Protein AF-A0A6I1QXI4-F1 (afdb_monomer_lite)

Structure (mmCIF, N/CA/C/O backbone):
data_AF-A0A6I1QXI4-F1
#
_entry.id   AF-A0A6I1QXI4-F1
#
loop_
_atom_site.group_PDB
_atom_site.id
_atom_site.type_symbol
_atom_site.label_atom_id
_atom_site.label_alt_id
_atom_site.label_comp_id
_atom_site.label_asym_id
_atom_site.label_entity_id
_atom_site.label_seq_id
_atom_site.pdbx_PDB_ins_code
_atom_site.Cartn_x
_atom_site.Cartn_y
_atom_site.Cartn_z
_atom_site.occupancy
_atom_site.B_iso_or_equiv
_atom_site.auth_seq_id
_atom_site.auth_comp_id
_atom_site.auth_asym_id
_atom_site.auth_atom_id
_atom_site.pdbx_PDB_model_num
ATOM 1 N N . MET A 1 1 ? 29.792 6.469 -10.574 1.00 31.14 1 MET A N 1
ATOM 2 C CA . MET A 1 1 ? 28.973 6.571 -9.347 1.00 31.14 1 MET A CA 1
ATOM 3 C C . MET A 1 1 ? 27.672 7.273 -9.718 1.00 31.14 1 MET A C 1
ATOM 5 O O . MET A 1 1 ? 27.711 8.469 -9.965 1.00 31.14 1 MET A O 1
ATOM 9 N N . ARG A 1 2 ? 26.558 6.549 -9.907 1.00 32.56 2 ARG A N 1
ATOM 10 C CA . ARG A 1 2 ? 25.252 7.174 -10.193 1.00 32.56 2 ARG A CA 1
ATOM 11 C C . ARG A 1 2 ? 24.512 7.331 -8.868 1.00 32.56 2 ARG A C 1
ATOM 13 O O . ARG A 1 2 ? 24.241 6.336 -8.206 1.00 32.56 2 ARG A O 1
ATOM 20 N N . GLY A 1 3 ? 24.296 8.581 -8.468 1.00 28.88 3 GLY A N 1
ATOM 21 C CA . GLY A 1 3 ? 23.538 8.938 -7.275 1.00 28.88 3 GLY A CA 1
ATOM 22 C C . GLY A 1 3 ? 22.079 8.518 -7.417 1.00 28.88 3 GLY A C 1
ATOM 23 O O . GLY A 1 3 ? 21.468 8.755 -8.459 1.00 28.88 3 GLY A O 1
ATOM 24 N N . GLY A 1 4 ? 21.551 7.874 -6.376 1.00 30.16 4 GLY A N 1
ATOM 25 C CA . GLY A 1 4 ? 20.127 7.5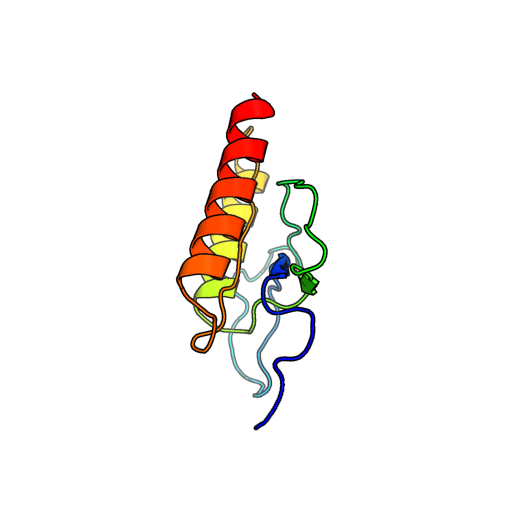81 -6.247 1.00 30.16 4 GLY A CA 1
ATOM 26 C C . GLY A 1 4 ? 19.325 8.880 -6.235 1.00 30.16 4 GLY A C 1
ATOM 27 O O . GLY A 1 4 ? 19.668 9.825 -5.522 1.00 30.16 4 GLY A O 1
ATOM 28 N N . SER A 1 5 ? 18.299 8.931 -7.080 1.00 37.16 5 SER A N 1
ATOM 29 C CA . SER A 1 5 ? 17.347 10.036 -7.166 1.00 37.16 5 SER A CA 1
ATOM 30 C C . SER A 1 5 ? 16.541 10.135 -5.863 1.00 37.16 5 SER A C 1
ATOM 32 O O . SER A 1 5 ? 16.214 9.108 -5.275 1.00 37.16 5 SER A O 1
ATOM 34 N N . PRO A 1 6 ? 16.181 11.337 -5.386 1.00 40.16 6 PRO A N 1
ATOM 35 C CA . PRO A 1 6 ? 15.350 11.479 -4.197 1.00 40.16 6 PRO A CA 1
ATOM 36 C C . PRO A 1 6 ? 13.931 10.972 -4.497 1.00 40.16 6 PRO A C 1
ATOM 38 O O . PRO A 1 6 ? 13.211 11.586 -5.281 1.00 40.16 6 PRO A O 1
ATOM 41 N N . GLY A 1 7 ? 13.526 9.850 -3.893 1.00 46.09 7 GLY A N 1
ATOM 42 C CA . GLY A 1 7 ? 12.135 9.387 -3.957 1.00 46.09 7 GLY A CA 1
ATOM 43 C C . GLY A 1 7 ? 11.900 7.881 -3.892 1.00 46.09 7 GLY A C 1
ATOM 44 O O . GLY A 1 7 ? 10.892 7.438 -4.413 1.00 46.09 7 GLY A O 1
ATOM 45 N N . ASP A 1 8 ? 12.772 7.082 -3.282 1.00 47.38 8 ASP A N 1
ATOM 46 C CA . ASP A 1 8 ? 12.730 5.621 -3.458 1.00 47.38 8 ASP A CA 1
ATOM 47 C C . ASP A 1 8 ? 11.492 4.929 -2.857 1.00 47.38 8 ASP A C 1
ATOM 49 O O . ASP A 1 8 ? 11.153 3.826 -3.259 1.00 47.38 8 ASP A O 1
ATOM 53 N N . PHE A 1 9 ? 10.762 5.549 -1.931 1.00 50.00 9 PHE A N 1
ATOM 54 C CA . PHE A 1 9 ? 9.641 4.896 -1.246 1.00 50.00 9 PHE A CA 1
ATOM 55 C C . PHE A 1 9 ? 8.340 5.583 -1.589 1.00 50.00 9 PHE A C 1
ATOM 57 O O . PHE A 1 9 ? 8.251 6.795 -1.440 1.00 50.00 9 PHE A O 1
ATOM 64 N N . PHE A 1 10 ? 7.320 4.829 -1.991 1.00 53.84 10 PHE A N 1
ATOM 65 C CA . PHE A 1 10 ? 6.066 5.427 -2.426 1.00 53.84 10 PHE A CA 1
ATOM 66 C C . PHE A 1 10 ? 4.844 4.882 -1.703 1.00 53.84 10 PHE A C 1
ATOM 68 O O . PHE A 1 10 ? 4.649 3.669 -1.630 1.00 53.84 10 PHE A O 1
ATOM 75 N N . LEU A 1 11 ? 3.984 5.800 -1.254 1.00 56.25 11 LEU A N 1
ATOM 76 C CA . LEU A 1 11 ? 2.596 5.483 -0.931 1.00 56.25 11 LEU A CA 1
ATOM 77 C C . LEU A 1 11 ? 1.786 5.408 -2.213 1.00 56.25 11 LEU A C 1
ATOM 79 O O . LEU A 1 11 ? 1.759 6.393 -2.951 1.00 56.25 11 LEU A O 1
ATOM 83 N N . LEU A 1 12 ? 1.163 4.257 -2.452 1.00 55.75 12 LEU A N 1
ATOM 84 C CA . LEU A 1 12 ? 0.573 3.907 -3.739 1.00 55.75 12 LEU A CA 1
ATOM 85 C C . LEU A 1 12 ? -0.952 4.026 -3.774 1.00 55.75 12 LEU A C 1
ATOM 87 O O . LEU A 1 12 ? -1.621 3.785 -2.778 1.00 55.75 12 LEU A O 1
ATOM 91 N N . ARG A 1 13 ? -1.512 4.342 -4.945 1.00 56.50 13 ARG A N 1
ATOM 92 C CA . ARG A 1 13 ? -2.940 4.155 -5.263 1.00 56.50 13 ARG A CA 1
ATOM 93 C C . ARG A 1 13 ? -3.130 2.899 -6.113 1.00 56.50 13 ARG A C 1
ATOM 95 O O . ARG A 1 13 ? -2.232 2.553 -6.875 1.00 56.50 13 ARG A O 1
ATOM 102 N N . ALA A 1 14 ? -4.285 2.244 -5.976 1.00 61.62 14 ALA A N 1
ATOM 103 C CA . ALA A 1 14 ? -4.651 1.106 -6.815 1.00 61.62 14 ALA A CA 1
ATOM 104 C C . ALA A 1 14 ? -5.426 1.577 -8.054 1.00 61.62 14 ALA A C 1
ATOM 106 O O . ALA A 1 14 ? -6.390 2.343 -7.927 1.00 61.62 14 ALA A O 1
ATOM 107 N N . ASP A 1 15 ? -5.028 1.090 -9.227 1.00 61.81 15 ASP A N 1
ATOM 108 C CA . ASP A 1 15 ? -5.708 1.300 -10.508 1.00 61.81 15 ASP A CA 1
ATOM 109 C C . ASP A 1 15 ? -6.333 -0.020 -10.988 1.00 61.81 15 ASP A C 1
ATOM 111 O O . ASP A 1 15 ? -5.737 -1.089 -10.914 1.00 61.81 15 ASP A O 1
ATOM 115 N N . SER A 1 16 ? -7.568 0.038 -11.464 1.00 53.66 16 SER A N 1
ATOM 116 C CA . SER A 1 16 ? -8.278 -1.075 -12.096 1.00 53.66 16 SER A CA 1
ATOM 117 C C . SER A 1 16 ? -7.894 -1.241 -13.574 1.00 53.66 16 SER A C 1
ATOM 119 O O . SER A 1 16 ? -8.288 -2.231 -14.195 1.00 53.66 16 SER A O 1
ATOM 121 N N . LEU A 1 17 ? -7.191 -0.263 -14.165 1.00 55.22 17 LEU A N 1
ATOM 122 C CA . LEU A 1 17 ? -6.798 -0.233 -15.573 1.00 55.22 17 LEU A CA 1
ATOM 123 C C . LEU A 1 17 ? -5.449 -0.893 -15.883 1.00 55.22 17 LEU A C 1
ATOM 125 O O . LEU A 1 17 ? -4.607 -1.132 -15.031 1.00 55.22 17 LEU A O 1
ATOM 129 N N . ARG A 1 18 ? -5.349 -1.212 -17.179 1.00 52.31 18 ARG A N 1
ATOM 130 C CA . ARG A 1 18 ? -4.388 -2.043 -17.909 1.00 52.31 18 ARG A CA 1
ATOM 131 C C . ARG A 1 18 ? -2.971 -1.478 -17.939 1.00 52.31 18 ARG A C 1
ATOM 133 O O . ARG A 1 18 ? -2.782 -0.321 -18.303 1.00 52.31 18 ARG A O 1
ATOM 140 N N . GLY A 1 19 ? -2.004 -2.382 -17.811 1.00 42.50 19 GLY A N 1
ATOM 141 C CA . GLY A 1 19 ? -0.642 -2.108 -18.240 1.00 42.50 19 GLY A CA 1
ATOM 142 C C . GLY A 1 19 ? -0.489 -1.863 -19.727 1.00 42.50 19 GLY A C 1
ATOM 143 O O . GLY A 1 19 ? -1.403 -2.097 -20.521 1.00 42.50 19 GLY A O 1
ATOM 144 N N . CYS A 1 20 ? 0.707 -1.390 -20.074 1.00 44.19 20 CYS A N 1
ATOM 145 C CA . CYS A 1 20 ? 1.137 -0.843 -21.366 1.00 44.19 20 CYS A CA 1
ATOM 146 C C . CYS A 1 20 ? 0.931 -1.737 -22.616 1.00 44.19 20 CYS A C 1
ATOM 148 O O . CYS A 1 20 ? 1.413 -1.390 -23.688 1.00 44.19 20 CYS A O 1
ATOM 150 N N . ALA A 1 21 ? 0.215 -2.861 -22.527 1.00 46.16 21 ALA A N 1
ATOM 151 C CA . ALA A 1 21 ? -0.019 -3.812 -23.612 1.00 46.16 21 ALA A CA 1
ATOM 152 C C . ALA A 1 21 ? -1.482 -4.311 -23.678 1.00 46.16 21 ALA A C 1
ATOM 154 O O . ALA A 1 21 ? -1.752 -5.506 -23.661 1.00 46.16 21 ALA A O 1
ATOM 155 N N . GLY A 1 22 ? -2.457 -3.401 -23.748 1.00 44.75 22 GLY A N 1
ATOM 156 C CA . GLY A 1 22 ? -3.719 -3.585 -24.491 1.00 44.75 22 GLY A CA 1
ATOM 157 C C . GLY A 1 22 ? -4.734 -4.693 -24.130 1.00 44.75 22 GLY A C 1
ATOM 158 O O . GLY A 1 22 ? -5.867 -4.583 -24.591 1.00 44.75 22 GLY A O 1
ATOM 159 N N . THR A 1 23 ? -4.445 -5.724 -23.327 1.00 51.97 23 THR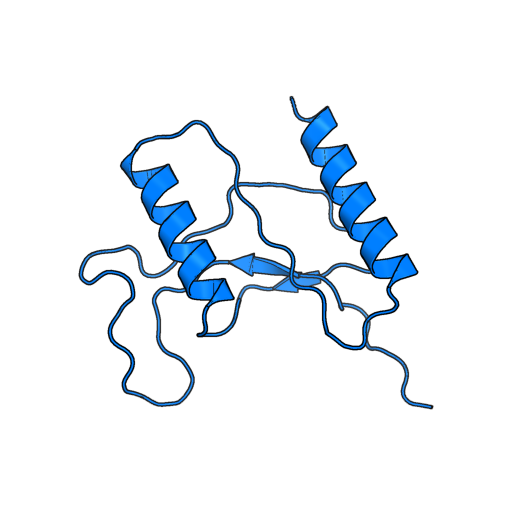 A N 1
ATOM 160 C CA . THR A 1 23 ? -5.304 -6.938 -23.278 1.00 51.97 23 THR A CA 1
ATOM 161 C C . THR A 1 23 ? -5.460 -7.621 -21.911 1.00 51.97 23 THR A C 1
ATOM 163 O O . THR A 1 23 ? -5.827 -8.790 -21.860 1.00 51.97 23 THR A O 1
ATOM 166 N N . SER A 1 24 ? -5.285 -6.926 -20.784 1.00 58.41 24 SER A N 1
ATOM 167 C CA . SER A 1 24 ? -5.652 -7.515 -19.481 1.00 58.41 24 SER A CA 1
ATOM 168 C C . SER A 1 24 ? -7.123 -7.237 -19.131 1.00 58.41 24 SER A C 1
ATOM 170 O O . SER A 1 24 ? -7.548 -6.077 -19.219 1.00 58.41 24 SER A O 1
ATOM 172 N N . PRO A 1 25 ? -7.915 -8.259 -18.745 1.00 68.50 25 PRO A N 1
ATOM 173 C CA . PRO A 1 25 ? -9.274 -8.053 -18.255 1.00 68.50 25 PRO A CA 1
ATOM 174 C C . PRO A 1 25 ? -9.263 -7.186 -16.983 1.00 68.50 25 PRO A C 1
ATOM 176 O O . PRO A 1 25 ? -8.288 -7.221 -16.228 1.00 68.50 25 PRO A O 1
ATOM 179 N N . PRO A 1 26 ? -10.321 -6.390 -16.737 1.00 76.44 26 PRO A N 1
ATOM 180 C CA . PRO A 1 26 ? -10.411 -5.578 -15.528 1.00 76.44 26 PRO A CA 1
ATOM 181 C C . PRO A 1 26 ? -10.384 -6.475 -14.288 1.00 76.44 26 PRO A C 1
ATOM 183 O O . PRO A 1 26 ? -10.998 -7.542 -14.286 1.00 76.44 26 PRO A O 1
ATOM 186 N N . ILE A 1 27 ? -9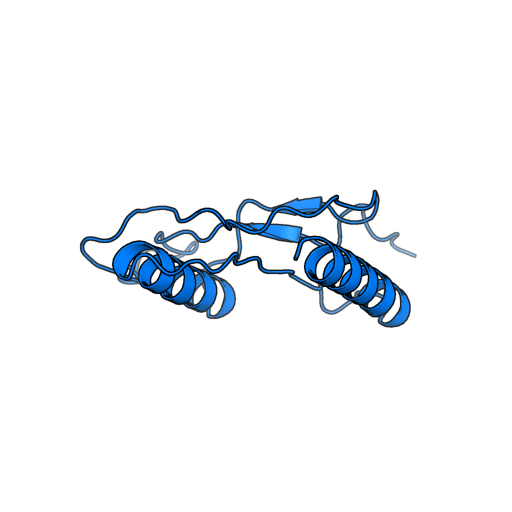.746 -6.006 -13.209 1.00 81.62 27 ILE A N 1
ATOM 187 C CA . ILE A 1 27 ? -9.711 -6.737 -11.927 1.00 81.62 27 ILE A CA 1
ATOM 188 C C . ILE A 1 27 ? -11.139 -7.020 -11.439 1.00 81.62 27 ILE A C 1
ATOM 190 O O . ILE A 1 27 ? -11.431 -8.092 -10.912 1.00 81.62 27 ILE A O 1
ATOM 194 N N . ARG A 1 28 ? -12.057 -6.070 -11.663 1.00 83.31 28 ARG A N 1
ATOM 195 C CA . ARG A 1 28 ? -13.483 -6.230 -11.389 1.00 83.31 28 ARG A CA 1
ATOM 196 C C . ARG A 1 28 ? -14.314 -5.557 -12.478 1.00 83.31 28 ARG A C 1
ATOM 198 O O . ARG A 1 28 ? -14.228 -4.350 -12.669 1.00 83.31 28 ARG A O 1
ATOM 205 N N . HIS A 1 29 ? -15.175 -6.330 -13.142 1.00 78.62 29 HIS A N 1
ATOM 206 C CA . HIS A 1 29 ? -15.937 -5.877 -14.314 1.00 78.62 29 HIS A CA 1
ATOM 207 C C . HIS A 1 29 ? -16.832 -4.645 -14.048 1.00 78.62 29 HIS A C 1
ATOM 209 O O . HIS A 1 29 ? -16.956 -3.792 -14.922 1.00 78.62 29 HIS A O 1
ATOM 215 N N . ASN A 1 30 ? -17.390 -4.521 -12.837 1.00 84.19 30 ASN A N 1
ATOM 216 C CA . ASN A 1 30 ? -18.248 -3.403 -12.405 1.00 84.19 30 ASN A CA 1
ATOM 217 C C . ASN A 1 30 ? -17.694 -2.703 -11.148 1.00 84.19 30 ASN A C 1
ATOM 219 O O . ASN A 1 30 ? -18.450 -2.242 -10.293 1.00 84.19 30 ASN A O 1
ATOM 223 N N . GLY A 1 31 ? -16.373 -2.733 -10.967 1.00 81.38 31 GLY A N 1
ATOM 224 C CA . GLY A 1 31 ? -15.702 -2.062 -9.858 1.00 81.38 31 GLY A CA 1
ATOM 225 C C . GLY A 1 31 ? -15.306 -0.624 -10.203 1.00 81.38 31 GLY A C 1
ATOM 226 O O . GLY A 1 31 ? -15.255 -0.259 -11.380 1.00 81.38 31 GLY A O 1
ATOM 227 N N . PRO A 1 32 ? -15.009 0.213 -9.194 1.00 84.75 32 PRO A N 1
ATOM 228 C CA . PRO A 1 32 ? -14.446 1.535 -9.434 1.00 84.75 32 PRO A CA 1
ATOM 229 C C . PRO A 1 32 ? -13.110 1.422 -10.169 1.00 84.75 32 PRO A C 1
ATOM 231 O O . PRO A 1 32 ? -12.334 0.496 -9.939 1.00 84.75 32 PRO A O 1
ATOM 234 N N . ARG A 1 33 ? -12.821 2.397 -11.034 1.00 82.56 33 ARG A N 1
ATOM 235 C CA . ARG A 1 33 ? -11.562 2.435 -11.785 1.00 82.56 33 ARG A CA 1
ATOM 236 C C . ARG A 1 33 ? -10.350 2.639 -10.880 1.00 82.56 33 ARG A C 1
ATOM 238 O O . ARG A 1 33 ? -9.305 2.082 -11.149 1.00 82.56 33 ARG A O 1
ATOM 245 N N . PHE A 1 34 ? -10.486 3.418 -9.818 1.00 81.44 34 PHE A N 1
ATOM 246 C CA . PHE A 1 34 ? -9.395 3.710 -8.897 1.00 81.44 34 PHE A CA 1
ATOM 247 C C . PHE A 1 34 ? -9.877 3.541 -7.469 1.00 81.44 34 PHE A C 1
ATOM 249 O O . PHE A 1 34 ? -10.999 3.936 -7.143 1.00 81.44 34 PHE A O 1
ATOM 256 N N . LEU A 1 35 ? -9.009 3.002 -6.620 1.00 85.31 35 LEU A N 1
ATOM 257 C CA . LEU A 1 35 ? -9.247 2.898 -5.188 1.00 85.31 35 LEU A CA 1
ATOM 258 C C . LEU A 1 35 ? -8.096 3.589 -4.442 1.00 85.31 35 LEU A C 1
ATOM 260 O O . LEU A 1 35 ? -6.940 3.165 -4.559 1.00 85.31 35 LEU A O 1
ATOM 264 N N . PRO A 1 36 ? -8.365 4.686 -3.706 1.00 84.12 36 PRO A N 1
ATOM 265 C CA . PRO A 1 36 ? -7.342 5.337 -2.908 1.00 84.12 36 PRO A CA 1
ATOM 266 C C . PRO A 1 36 ? -7.038 4.510 -1.656 1.00 84.12 36 PRO A C 1
ATOM 268 O O . PRO A 1 36 ? -7.936 3.947 -1.034 1.00 84.12 36 PRO A O 1
ATOM 271 N N . THR A 1 37 ? -5.774 4.489 -1.242 1.00 86.06 37 THR A N 1
ATOM 272 C CA . THR A 1 37 ? -5.414 4.040 0.105 1.00 86.06 37 THR A CA 1
ATOM 273 C C . THR A 1 37 ? -6.029 4.964 1.147 1.00 86.06 37 THR A C 1
ATOM 275 O O . THR A 1 37 ? -6.019 6.185 0.976 1.00 86.06 37 THR A O 1
ATOM 278 N N . THR A 1 38 ? -6.527 4.379 2.230 1.00 86.06 38 THR A N 1
ATOM 279 C CA . THR A 1 38 ? -7.186 5.084 3.338 1.00 86.06 38 THR A CA 1
ATOM 280 C C . THR A 1 38 ? -6.249 5.348 4.515 1.00 86.06 38 THR A C 1
ATOM 282 O O . THR A 1 38 ? -6.598 6.093 5.425 1.00 86.06 38 THR A O 1
ATOM 285 N N . LEU A 1 39 ? -5.058 4.741 4.518 1.00 87.12 39 LEU A N 1
ATOM 286 C CA . LEU A 1 39 ? -4.039 5.003 5.522 1.00 87.12 39 LEU A CA 1
ATOM 287 C C . LEU A 1 39 ? -3.297 6.304 5.209 1.00 87.12 39 LEU A C 1
ATOM 289 O O . LEU A 1 39 ? -2.626 6.422 4.181 1.00 87.12 39 LEU A O 1
ATOM 293 N N . GLU A 1 40 ? -3.378 7.250 6.137 1.00 83.62 40 GLU A N 1
ATOM 294 C CA . GLU A 1 40 ? -2.612 8.489 6.107 1.00 83.62 40 GLU A CA 1
ATOM 295 C C . GLU A 1 40 ? -1.392 8.358 7.020 1.00 83.62 40 GLU A C 1
ATOM 297 O O . GLU A 1 40 ? -1.519 8.046 8.200 1.00 83.62 40 GLU A O 1
ATOM 302 N N . ILE A 1 41 ? -0.197 8.583 6.473 1.00 82.56 41 ILE A N 1
ATOM 303 C CA . ILE A 1 41 ? 1.043 8.687 7.249 1.00 82.56 41 ILE A CA 1
ATOM 304 C C . ILE A 1 41 ? 1.806 9.931 6.812 1.00 82.56 41 ILE A C 1
ATOM 306 O O . ILE A 1 41 ? 1.741 10.351 5.652 1.00 82.56 41 ILE A O 1
ATOM 310 N N . LYS A 1 42 ? 2.580 10.504 7.731 1.00 83.19 42 LYS A N 1
ATOM 311 C CA . LYS A 1 42 ? 3.490 11.603 7.416 1.00 83.19 42 LYS A CA 1
ATOM 312 C C . LYS A 1 42 ? 4.688 11.038 6.661 1.00 83.19 42 LYS A C 1
ATOM 314 O O . LYS A 1 42 ? 5.453 10.227 7.194 1.00 83.19 42 LYS A O 1
ATOM 319 N N . LEU A 1 43 ? 4.837 11.472 5.412 1.00 76.88 43 LEU A N 1
ATOM 320 C CA . LEU A 1 43 ? 5.956 11.087 4.561 1.00 76.88 43 LEU A CA 1
ATOM 321 C C . LEU A 1 43 ? 7.239 11.755 5.060 1.00 76.88 43 LEU A C 1
ATOM 323 O O . LEU A 1 43 ? 7.259 12.948 5.366 1.00 76.88 43 LEU A O 1
ATOM 327 N N . ARG A 1 44 ? 8.323 10.982 5.140 1.00 75.88 44 ARG A N 1
ATOM 328 C CA . ARG A 1 44 ? 9.663 11.537 5.370 1.00 75.88 44 ARG A CA 1
ATOM 329 C C . ARG A 1 44 ? 10.194 12.118 4.052 1.00 75.88 44 ARG A C 1
ATOM 331 O O . ARG A 1 44 ? 9.796 11.630 3.003 1.00 75.88 44 ARG A O 1
ATOM 338 N N . PRO A 1 45 ? 11.158 13.059 4.063 1.00 74.50 45 PRO A N 1
ATOM 339 C CA . PRO A 1 45 ? 11.707 13.649 2.832 1.00 74.50 45 PRO A CA 1
ATOM 340 C C . PRO A 1 45 ? 12.273 12.641 1.816 1.00 74.50 45 PRO A C 1
ATOM 342 O O . PRO A 1 45 ? 12.380 12.939 0.635 1.00 74.50 45 PRO A O 1
ATOM 345 N N . GLN A 1 46 ? 12.643 11.445 2.282 1.00 71.25 46 GLN A N 1
ATOM 346 C CA . GLN A 1 46 ? 13.186 10.350 1.468 1.00 71.25 46 GLN A CA 1
ATOM 347 C C . GLN A 1 46 ? 12.090 9.449 0.859 1.00 71.25 46 GLN A C 1
ATOM 349 O O . GLN A 1 46 ? 12.396 8.459 0.201 1.00 71.25 46 GLN A O 1
ATOM 354 N N . VAL A 1 47 ? 10.818 9.766 1.116 1.00 75.75 47 VAL A N 1
ATOM 355 C CA . VAL A 1 47 ? 9.632 9.001 0.724 1.00 75.75 47 VAL A CA 1
ATOM 356 C C . VAL A 1 47 ? 8.767 9.892 -0.167 1.00 75.75 47 VAL A C 1
ATOM 358 O O . VAL A 1 47 ? 8.303 10.950 0.255 1.00 75.75 47 VAL A O 1
ATOM 361 N N . GLY A 1 48 ? 8.548 9.466 -1.404 1.00 75.56 48 GLY A N 1
ATOM 362 C CA . GLY A 1 48 ? 7.588 10.062 -2.319 1.00 75.56 48 GLY A CA 1
ATOM 363 C C . GLY A 1 48 ? 6.166 9.521 -2.133 1.00 75.56 48 GLY A C 1
ATOM 364 O O . GLY A 1 48 ? 5.890 8.581 -1.390 1.00 75.56 48 GLY A O 1
ATOM 365 N N . ARG A 1 49 ? 5.218 10.107 -2.862 1.00 74.44 49 ARG A N 1
ATOM 366 C CA . ARG A 1 49 ? 3.885 9.528 -3.079 1.00 74.44 49 ARG A CA 1
ATOM 367 C C . ARG A 1 49 ? 3.802 9.118 -4.541 1.00 74.44 49 ARG A C 1
ATOM 369 O O . ARG A 1 49 ? 4.105 9.941 -5.399 1.00 74.44 49 ARG A O 1
ATOM 376 N N . SER A 1 50 ? 3.430 7.873 -4.832 1.00 73.75 50 SER A N 1
ATOM 377 C CA . SER A 1 50 ? 3.207 7.437 -6.213 1.00 73.75 50 SER A CA 1
ATOM 378 C C . SER A 1 50 ? 1.726 7.176 -6.424 1.00 73.75 50 SER A C 1
ATOM 380 O O . SER A 1 50 ? 1.021 6.627 -5.586 1.00 73.75 50 SER A O 1
ATOM 382 N N . ASN A 1 51 ? 1.231 7.597 -7.576 1.00 68.00 51 ASN A N 1
ATOM 383 C CA . ASN A 1 51 ? -0.149 7.350 -7.963 1.00 68.00 51 ASN A CA 1
ATOM 384 C C . ASN A 1 51 ? -0.292 6.082 -8.816 1.00 68.00 51 ASN A C 1
ATOM 386 O O . ASN A 1 51 ? -1.391 5.818 -9.288 1.00 68.00 51 ASN A O 1
ATOM 390 N N . ASN A 1 52 ? 0.789 5.317 -9.012 1.00 67.50 52 ASN A N 1
ATOM 391 C CA . ASN A 1 52 ? 0.811 4.136 -9.868 1.00 67.50 52 ASN A CA 1
ATOM 392 C C . ASN A 1 52 ? 1.590 2.985 -9.205 1.00 67.50 52 ASN A C 1
ATOM 394 O O . ASN A 1 52 ? 2.798 3.095 -8.981 1.00 67.50 52 ASN A O 1
ATOM 398 N N . ALA A 1 53 ? 0.885 1.893 -8.893 1.00 66.75 53 ALA A N 1
ATOM 399 C CA . ALA A 1 53 ? 1.421 0.668 -8.292 1.00 66.75 53 ALA A CA 1
ATOM 400 C C . ALA A 1 53 ? 1.936 -0.365 -9.319 1.00 66.75 53 ALA A C 1
ATOM 402 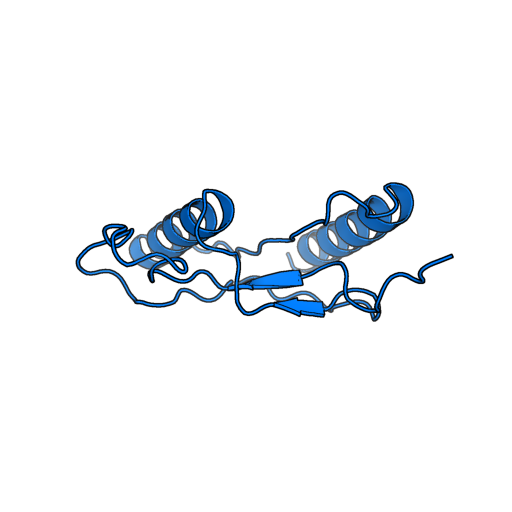O O . ALA A 1 53 ? 2.290 -1.487 -8.9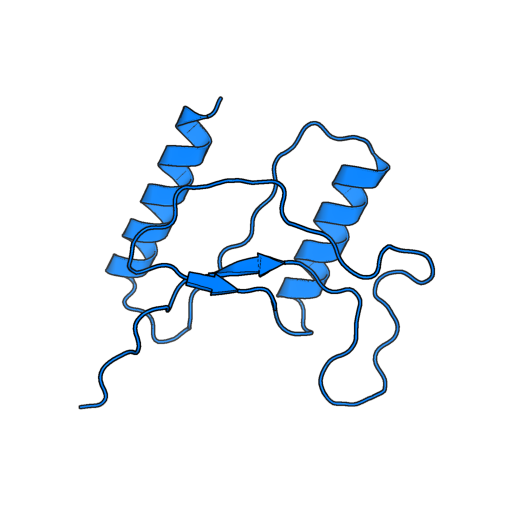44 1.00 66.75 53 ALA A O 1
ATOM 403 N N . GLY A 1 54 ? 1.975 0.008 -10.598 1.00 70.19 54 GLY A N 1
ATOM 404 C CA . GLY A 1 54 ? 2.184 -0.887 -11.730 1.00 70.19 54 GLY A CA 1
ATOM 405 C C . GLY A 1 54 ? 0.943 -1.727 -12.033 1.00 70.19 54 GLY A C 1
ATOM 406 O O . GLY A 1 54 ? -0.112 -1.539 -11.440 1.00 70.19 54 GLY A O 1
ATOM 407 N N . ASP A 1 55 ? 1.088 -2.706 -12.924 1.00 68.62 55 ASP A N 1
ATOM 408 C CA . ASP A 1 55 ? -0.055 -3.468 -13.461 1.00 68.62 55 ASP A CA 1
ATOM 409 C C . ASP A 1 55 ? -0.011 -4.956 -13.101 1.00 68.62 55 ASP A C 1
ATOM 411 O O . ASP A 1 55 ? -0.643 -5.793 -13.744 1.00 68.62 55 ASP A O 1
ATOM 415 N N . TYR A 1 56 ? 0.781 -5.298 -12.085 1.00 77.50 56 TYR A N 1
ATOM 416 C CA . TYR A 1 56 ? 1.035 -6.678 -11.684 1.00 77.50 56 TYR A CA 1
ATOM 417 C C . TYR A 1 56 ? 0.430 -6.995 -10.307 1.00 77.50 56 TYR A C 1
ATOM 419 O O . TYR A 1 56 ? -0.507 -6.340 -9.846 1.00 77.50 56 TYR A O 1
ATOM 427 N N . VAL A 1 57 ? 0.956 -8.018 -9.629 1.00 83.50 57 VAL A N 1
ATOM 428 C CA . VAL A 1 57 ? 0.387 -8.564 -8.386 1.00 83.50 57 VAL A CA 1
ATOM 429 C C . VAL A 1 57 ? 0.248 -7.544 -7.253 1.00 83.50 57 VAL A C 1
ATOM 431 O O . VAL A 1 57 ? -0.692 -7.649 -6.468 1.00 83.50 57 VAL A O 1
ATOM 434 N N . CYS A 1 58 ? 1.130 -6.541 -7.171 1.00 82.25 58 CYS A N 1
ATOM 435 C CA . CYS A 1 58 ? 1.057 -5.500 -6.142 1.00 82.25 58 CYS A CA 1
ATOM 436 C C . CYS A 1 58 ? -0.224 -4.671 -6.291 1.00 82.25 58 CYS A C 1
ATOM 438 O O . CYS A 1 58 ? -1.009 -4.570 -5.351 1.00 82.25 58 CYS A O 1
ATOM 440 N N . ASN A 1 59 ? -0.475 -4.153 -7.494 1.00 85.25 59 ASN A N 1
ATOM 441 C CA . ASN A 1 59 ? -1.676 -3.385 -7.801 1.00 85.25 59 ASN A CA 1
ATOM 442 C C . ASN A 1 59 ? -2.950 -4.228 -7.680 1.00 85.25 59 ASN A C 1
ATOM 444 O O . ASN A 1 59 ? -3.910 -3.797 -7.043 1.00 85.25 59 ASN A O 1
ATOM 448 N N . TYR A 1 60 ? -2.923 -5.462 -8.194 1.00 86.25 60 TYR A N 1
ATOM 449 C CA . TYR A 1 60 ? -4.032 -6.402 -8.029 1.00 86.25 60 TYR A CA 1
ATOM 450 C C . TYR A 1 60 ? -4.391 -6.609 -6.551 1.00 86.25 60 TYR A C 1
ATOM 452 O O . TYR A 1 60 ? -5.553 -6.483 -6.165 1.00 86.25 60 TYR A O 1
ATOM 460 N N . SER A 1 61 ? -3.386 -6.860 -5.707 1.00 88.88 61 SER A N 1
ATOM 461 C CA . SER A 1 61 ? -3.586 -7.090 -4.273 1.00 88.88 61 SER A CA 1
ATOM 462 C C . SER A 1 61 ? -4.150 -5.853 -3.579 1.00 88.88 61 SER A C 1
ATOM 464 O O . SER A 1 61 ? -5.110 -5.962 -2.817 1.00 88.88 61 SER A O 1
ATOM 466 N N . MET A 1 62 ? -3.604 -4.669 -3.877 1.00 90.19 62 MET A N 1
ATOM 467 C CA . MET A 1 62 ? -4.129 -3.411 -3.344 1.00 90.19 62 MET A CA 1
ATOM 468 C C . MET A 1 62 ? -5.596 -3.204 -3.732 1.00 90.19 62 MET A C 1
ATOM 470 O O . MET A 1 62 ? -6.407 -2.850 -2.877 1.00 90.19 62 MET A O 1
ATOM 474 N N . TYR A 1 63 ? -5.944 -3.450 -4.999 1.00 89.19 63 TYR A N 1
ATOM 475 C CA . TYR A 1 63 ? -7.303 -3.280 -5.504 1.00 89.19 63 TYR A CA 1
ATOM 476 C C . TYR A 1 63 ? -8.292 -4.211 -4.797 1.00 89.19 63 TYR A C 1
ATOM 478 O O . TYR A 1 63 ? -9.317 -3.753 -4.299 1.00 89.19 63 TYR A O 1
ATOM 486 N N . VAL A 1 64 ? -7.977 -5.508 -4.709 1.00 91.38 64 VAL A N 1
ATOM 487 C CA . VAL A 1 64 ? -8.856 -6.506 -4.077 1.00 91.38 64 VAL A CA 1
ATOM 488 C C . VAL A 1 64 ? -9.068 -6.206 -2.592 1.00 91.38 64 VAL A C 1
ATOM 490 O O . VAL A 1 64 ? -10.193 -6.308 -2.100 1.00 91.38 64 VAL A O 1
ATOM 493 N N . ILE A 1 65 ? -8.014 -5.799 -1.877 1.00 92.38 65 ILE A N 1
ATOM 494 C CA . ILE A 1 65 ? -8.113 -5.444 -0.456 1.00 92.38 65 ILE A CA 1
ATOM 495 C C . ILE A 1 65 ? -9.001 -4.209 -0.271 1.00 92.38 65 ILE A C 1
ATOM 497 O O . ILE A 1 65 ? -9.930 -4.247 0.537 1.00 92.38 65 ILE A O 1
ATOM 501 N N . LEU A 1 66 ? -8.757 -3.138 -1.031 1.00 92.00 66 LEU A N 1
ATOM 502 C CA . LEU A 1 66 ? -9.535 -1.900 -0.935 1.00 92.00 66 LEU A CA 1
ATOM 503 C C . LEU A 1 66 ? -11.000 -2.095 -1.357 1.00 92.00 66 LEU A C 1
ATOM 505 O O . LEU A 1 66 ? -11.890 -1.571 -0.687 1.00 92.00 66 LEU A O 1
ATOM 509 N N . ASP A 1 67 ? -11.270 -2.883 -2.406 1.00 93.06 67 ASP A N 1
ATOM 510 C CA . ASP A 1 67 ? -12.639 -3.213 -2.833 1.00 93.06 67 ASP A CA 1
ATOM 511 C C . ASP A 1 67 ? -13.363 -3.989 -1.728 1.00 93.06 67 ASP A C 1
ATOM 513 O O . ASP A 1 67 ? -14.498 -3.664 -1.385 1.00 93.06 67 ASP A O 1
ATOM 517 N N . ASN A 1 68 ? -12.697 -4.964 -1.099 1.00 94.12 68 ASN A N 1
ATOM 518 C CA . ASN A 1 68 ? -13.281 -5.726 0.003 1.00 94.12 68 ASN A CA 1
ATOM 519 C C . ASN A 1 68 ? -13.539 -4.860 1.249 1.00 94.12 68 ASN A C 1
ATOM 521 O O . ASN A 1 68 ? -14.599 -5.006 1.858 1.00 94.12 68 ASN A O 1
ATOM 525 N N . ILE A 1 69 ? -12.620 -3.956 1.612 1.00 93.25 69 ILE A N 1
ATOM 526 C CA . ILE A 1 69 ? -12.810 -3.004 2.723 1.00 93.25 69 ILE A CA 1
ATOM 527 C C . ILE A 1 69 ? -14.035 -2.126 2.462 1.00 93.25 69 ILE A C 1
ATOM 529 O O . ILE A 1 69 ? -14.928 -2.065 3.305 1.00 93.25 69 ILE A O 1
ATOM 533 N N . GLY A 1 70 ? -14.111 -1.503 1.281 1.00 91.50 70 GLY A N 1
ATOM 534 C CA . GLY A 1 70 ? -15.217 -0.616 0.925 1.00 91.50 70 GLY A CA 1
ATOM 535 C C . GLY A 1 70 ? -16.559 -1.345 0.853 1.00 91.50 70 GLY A C 1
ATOM 536 O O . GLY A 1 70 ? -17.547 -0.886 1.417 1.00 91.50 70 GLY A O 1
ATOM 537 N N . ARG A 1 71 ? -16.602 -2.521 0.216 1.00 93.56 71 ARG A N 1
ATOM 538 C CA . ARG A 1 71 ? -17.843 -3.295 0.044 1.00 93.56 71 ARG A CA 1
ATOM 539 C C . ARG A 1 71 ? -18.408 -3.861 1.339 1.00 93.56 71 ARG A C 1
ATOM 541 O O . ARG A 1 71 ? -19.619 -4.036 1.429 1.00 93.56 71 ARG A O 1
ATOM 548 N N . LYS A 1 72 ? -17.548 -4.204 2.298 1.00 95.12 72 LYS A N 1
ATOM 549 C CA . LYS A 1 72 ? -17.960 -4.738 3.603 1.00 95.12 72 LYS A CA 1
ATOM 550 C C . LYS A 1 72 ? -18.023 -3.664 4.691 1.00 95.12 72 LYS A C 1
ATOM 552 O O . LYS A 1 72 ? -18.268 -4.020 5.837 1.00 95.12 72 LYS A O 1
ATOM 557 N N . ALA A 1 73 ? -17.794 -2.395 4.339 1.00 91.56 73 ALA A N 1
ATOM 558 C CA . ALA A 1 73 ? -17.731 -1.274 5.275 1.00 91.56 73 ALA A CA 1
ATOM 559 C C . ALA A 1 73 ? -16.826 -1.567 6.489 1.00 91.56 73 ALA A C 1
ATOM 561 O O . ALA A 1 73 ? -17.192 -1.308 7.631 1.00 91.56 73 ALA A O 1
ATOM 562 N N . LEU A 1 74 ? -15.652 -2.162 6.243 1.00 93.00 74 LEU A N 1
ATOM 563 C CA . LEU A 1 74 ? -14.721 -2.502 7.319 1.00 93.00 74 LEU A CA 1
ATOM 564 C C . LEU A 1 74 ? -14.053 -1.232 7.854 1.00 93.00 74 LEU A C 1
ATOM 566 O O . LEU A 1 74 ? -13.518 -0.440 7.078 1.00 93.00 74 LEU A O 1
ATOM 570 N N . GLU A 1 75 ? -13.983 -1.091 9.175 1.00 90.94 75 GLU A N 1
ATOM 571 C CA . GLU A 1 75 ? -13.285 0.009 9.856 1.00 90.94 75 GLU A CA 1
ATOM 572 C C . GLU A 1 75 ? -11.761 -0.222 9.893 1.00 90.94 75 GLU A C 1
ATOM 574 O O . GLU A 1 75 ? -11.121 -0.246 10.943 1.00 90.94 75 GLU A O 1
ATOM 579 N N . VAL A 1 76 ? -11.159 -0.447 8.722 1.00 90.00 76 VAL A N 1
ATOM 580 C CA . VAL A 1 76 ? -9.727 -0.736 8.566 1.00 90.00 76 VAL A CA 1
ATOM 581 C C . VAL A 1 76 ? -9.090 0.274 7.616 1.00 90.00 76 VAL A C 1
ATOM 583 O O . VAL A 1 76 ? -9.503 0.425 6.465 1.00 90.00 76 VAL A O 1
ATOM 586 N N . LYS A 1 77 ? -8.028 0.941 8.081 1.00 89.62 77 LYS A N 1
ATOM 587 C CA . LYS A 1 77 ? -7.165 1.778 7.237 1.00 89.62 77 LYS A CA 1
ATOM 588 C C . LYS A 1 77 ? -6.174 0.891 6.472 1.00 89.62 77 LYS A C 1
ATOM 590 O O . LYS A 1 77 ? -5.544 0.020 7.068 1.00 89.62 77 LYS A O 1
ATOM 595 N N . PHE A 1 78 ? -5.997 1.126 5.172 1.00 90.12 78 PHE A N 1
ATOM 596 C CA . PHE A 1 78 ? -5.061 0.377 4.325 1.00 90.12 78 PHE A CA 1
ATOM 597 C C . PHE A 1 78 ? -4.103 1.303 3.576 1.00 90.12 78 PHE A C 1
ATOM 599 O O . PHE A 1 78 ? -4.518 2.317 3.011 1.00 90.12 78 PHE A O 1
ATOM 606 N N . GLY A 1 79 ? -2.828 0.918 3.536 1.00 88.31 79 GLY A N 1
ATOM 607 C CA . GLY A 1 79 ? -1.768 1.566 2.769 1.00 88.31 79 GLY A CA 1
ATOM 608 C C . GLY A 1 79 ? -0.799 0.531 2.202 1.00 88.31 79 GLY A C 1
ATOM 609 O O . GLY A 1 79 ? -0.742 -0.599 2.682 1.00 88.31 79 GLY A O 1
ATOM 610 N N . PHE A 1 80 ? -0.034 0.921 1.185 1.00 86.88 80 PHE A N 1
ATOM 611 C CA . PHE A 1 80 ? 0.968 0.066 0.551 1.00 86.88 80 PHE A CA 1
ATOM 612 C C . PHE A 1 80 ? 2.267 0.850 0.354 1.00 86.88 80 PHE A C 1
ATOM 614 O O . PHE A 1 80 ? 2.223 2.014 -0.052 1.00 86.88 80 PHE A O 1
ATOM 621 N N . ILE A 1 81 ? 3.403 0.206 0.634 1.00 85.12 81 ILE A N 1
ATOM 622 C CA . ILE A 1 81 ? 4.747 0.778 0.492 1.00 85.12 81 ILE A CA 1
ATOM 623 C C . ILE A 1 81 ? 5.511 -0.045 -0.543 1.00 85.12 81 ILE A C 1
ATOM 625 O O . ILE A 1 81 ? 5.696 -1.247 -0.363 1.00 85.12 81 ILE A O 1
ATOM 629 N N . HIS A 1 82 ? 5.977 0.605 -1.609 1.00 84.25 82 HIS A N 1
ATOM 630 C CA . HIS A 1 82 ? 6.925 0.001 -2.546 1.00 84.25 82 HIS A CA 1
ATOM 631 C C . HIS A 1 82 ? 8.361 0.263 -2.079 1.00 84.25 82 HIS A C 1
ATOM 633 O O . HIS A 1 82 ? 8.687 1.401 -1.740 1.00 84.25 82 HIS A O 1
ATOM 639 N N . ILE A 1 83 ? 9.202 -0.774 -2.083 1.00 83.62 83 ILE A N 1
ATOM 640 C CA . ILE A 1 83 ? 10.635 -0.687 -1.775 1.00 83.62 83 ILE A CA 1
ATOM 641 C C . ILE A 1 83 ? 11.401 -1.160 -3.019 1.00 83.62 83 ILE A C 1
ATOM 643 O O . ILE A 1 83 ? 11.321 -2.344 -3.346 1.00 83.62 83 ILE A O 1
ATOM 647 N N . PRO A 1 84 ? 12.103 -0.270 -3.741 1.00 80.62 84 PRO A N 1
ATOM 648 C CA . PRO A 1 84 ? 12.902 -0.635 -4.902 1.00 80.62 84 PRO A CA 1
ATOM 649 C C . PRO A 1 84 ? 13.977 -1.649 -4.528 1.00 80.62 84 PRO A C 1
ATOM 651 O O . PRO A 1 84 ? 14.567 -1.561 -3.451 1.00 80.62 84 PRO A O 1
ATOM 654 N N . HIS A 1 85 ? 14.265 -2.574 -5.439 1.00 78.12 85 HIS A N 1
ATOM 655 C CA . HIS A 1 85 ? 15.217 -3.661 -5.208 1.00 78.12 85 HIS A CA 1
ATOM 656 C C . HIS A 1 85 ? 16.623 -3.166 -4.824 1.00 78.12 85 HIS A C 1
ATOM 658 O O . HIS A 1 85 ? 17.266 -3.741 -3.952 1.00 78.12 85 HIS A O 1
ATOM 664 N N . ASP A 1 86 ? 17.064 -2.051 -5.410 1.00 81.75 86 ASP A N 1
ATOM 665 C CA . ASP A 1 86 ? 18.408 -1.498 -5.191 1.00 81.75 86 ASP A CA 1
ATOM 666 C C . ASP A 1 86 ? 18.477 -0.534 -3.992 1.00 81.75 86 ASP A C 1
ATOM 668 O O . ASP A 1 86 ? 19.449 0.205 -3.810 1.00 81.75 86 ASP A O 1
ATOM 672 N N . SER A 1 87 ? 17.437 -0.524 -3.155 1.00 79.88 87 SER A N 1
ATOM 673 C CA . SER A 1 87 ? 17.394 0.301 -1.951 1.00 79.88 87 SER A CA 1
ATOM 674 C C . SER A 1 87 ? 18.375 -0.202 -0.898 1.00 79.88 87 SER A C 1
ATOM 676 O O . SER A 1 87 ? 18.530 -1.400 -0.669 1.00 79.88 87 SER A O 1
ATOM 678 N N . ASN A 1 88 ? 18.979 0.728 -0.157 1.00 86.12 88 ASN A N 1
ATOM 679 C CA . ASN A 1 88 ? 19.765 0.367 1.018 1.00 86.12 88 ASN A CA 1
ATOM 680 C C . ASN A 1 88 ? 18.846 -0.276 2.088 1.00 86.12 88 ASN A C 1
ATOM 682 O O . ASN A 1 88 ? 17.908 0.387 2.549 1.00 86.12 88 ASN A O 1
ATOM 686 N N . PRO A 1 89 ? 19.124 -1.515 2.538 1.00 87.38 89 PRO A N 1
ATOM 687 C CA . PRO A 1 89 ? 18.231 -2.260 3.427 1.00 87.38 89 PRO A CA 1
ATOM 688 C C . PRO A 1 89 ? 18.073 -1.614 4.810 1.00 87.38 89 PRO A C 1
ATOM 690 O O . PRO A 1 89 ? 16.985 -1.655 5.388 1.00 87.38 89 PRO A O 1
ATOM 693 N N . HIS A 1 90 ? 19.115 -0.958 5.331 1.00 87.44 90 HIS A N 1
ATOM 694 C CA . HIS A 1 90 ? 19.026 -0.237 6.603 1.00 87.44 90 HIS A CA 1
ATOM 695 C C . HIS A 1 90 ? 18.067 0.949 6.494 1.00 87.44 90 HIS A C 1
ATOM 697 O O . HIS A 1 90 ? 17.162 1.090 7.314 1.00 87.44 90 HIS A O 1
ATOM 703 N N . LYS A 1 91 ? 18.189 1.747 5.426 1.00 84.38 91 LYS A N 1
ATOM 704 C CA . LYS A 1 91 ? 17.282 2.880 5.181 1.00 84.38 91 LYS A CA 1
ATOM 705 C C . LYS A 1 91 ? 15.840 2.421 4.972 1.00 84.38 91 LYS A C 1
ATOM 707 O O . LYS A 1 91 ? 14.920 3.030 5.515 1.00 84.38 91 LYS A O 1
ATOM 712 N N . ALA A 1 92 ? 15.643 1.336 4.221 1.00 86.12 92 ALA A N 1
ATOM 713 C CA . ALA A 1 92 ? 14.324 0.746 4.009 1.00 86.12 92 ALA A CA 1
ATOM 714 C C . ALA A 1 92 ? 13.672 0.338 5.335 1.00 86.12 92 ALA A C 1
ATOM 716 O O . ALA A 1 92 ? 12.521 0.683 5.599 1.00 86.12 92 ALA A O 1
ATOM 717 N N . THR A 1 93 ? 14.442 -0.321 6.200 1.00 90.12 93 THR A N 1
ATOM 718 C CA . THR A 1 93 ? 13.984 -0.748 7.524 1.00 90.12 93 THR A CA 1
ATOM 719 C C . THR A 1 93 ? 13.611 0.445 8.401 1.00 90.12 93 THR A C 1
ATOM 721 O O . THR A 1 93 ? 12.545 0.436 9.007 1.00 90.12 93 THR A O 1
ATOM 724 N N . GLU A 1 94 ? 14.429 1.501 8.435 1.00 88.88 94 GLU A N 1
ATOM 725 C CA . GLU A 1 94 ? 14.124 2.721 9.197 1.00 88.88 94 GLU A CA 1
ATOM 726 C C . GLU A 1 94 ? 12.830 3.399 8.731 1.00 88.88 94 GLU A C 1
ATOM 728 O O . GLU A 1 94 ? 12.037 3.870 9.549 1.00 88.88 94 GLU A O 1
ATOM 733 N N . ILE A 1 95 ? 12.602 3.451 7.416 1.00 85.94 95 ILE A N 1
ATOM 734 C CA . ILE A 1 95 ? 11.390 4.039 6.835 1.00 85.94 95 ILE A CA 1
ATOM 735 C C . ILE A 1 95 ? 10.162 3.211 7.212 1.00 85.94 95 ILE A C 1
ATOM 737 O O . ILE A 1 95 ? 9.178 3.773 7.696 1.00 85.94 95 ILE A O 1
ATOM 741 N N . VAL A 1 96 ? 10.228 1.889 7.041 1.00 88.50 96 VAL A N 1
ATOM 742 C CA . VAL A 1 96 ? 9.124 0.983 7.381 1.00 88.50 96 VAL A CA 1
ATOM 743 C C . VAL A 1 96 ? 8.843 1.009 8.883 1.00 88.50 96 VAL A C 1
ATOM 745 O O . VAL A 1 96 ? 7.692 1.167 9.281 1.00 88.50 96 VAL A O 1
ATOM 748 N N . ALA A 1 97 ? 9.873 0.948 9.730 1.00 90.50 97 ALA A N 1
ATOM 749 C C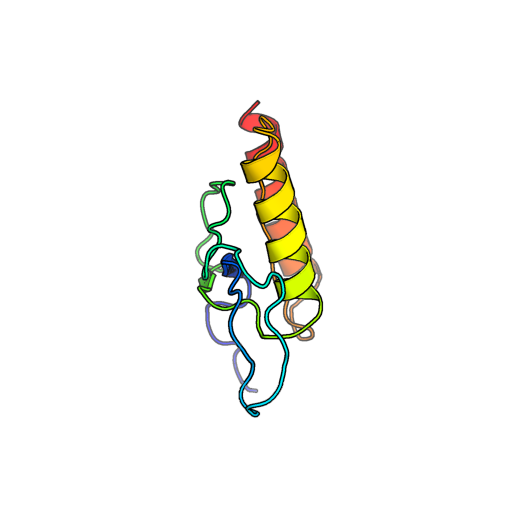A . ALA A 1 97 ? 9.725 1.045 11.180 1.00 90.50 97 ALA A CA 1
ATOM 750 C C . ALA A 1 97 ? 9.097 2.383 11.600 1.00 90.50 97 ALA A C 1
ATOM 752 O O . ALA A 1 97 ? 8.208 2.420 12.453 1.00 90.50 97 ALA A O 1
ATOM 753 N N . GLY A 1 98 ? 9.505 3.485 10.964 1.00 88.75 98 GLY A N 1
ATOM 754 C CA . GLY A 1 98 ? 8.908 4.801 11.176 1.00 88.75 98 GLY A CA 1
ATOM 755 C C . GLY A 1 98 ? 7.435 4.866 10.763 1.00 88.75 98 GLY A C 1
ATOM 756 O O . GLY A 1 98 ? 6.638 5.486 11.466 1.00 88.75 98 GLY A O 1
ATOM 757 N N . ALA A 1 99 ? 7.056 4.215 9.661 1.00 86.62 99 ALA A N 1
ATOM 758 C CA . ALA A 1 99 ? 5.662 4.108 9.236 1.00 86.62 99 ALA A CA 1
ATOM 759 C C . ALA A 1 99 ? 4.841 3.272 10.229 1.00 86.62 99 ALA A C 1
ATOM 761 O O . ALA A 1 99 ? 3.802 3.734 10.690 1.00 86.62 99 ALA A O 1
ATOM 762 N N . ILE A 1 100 ? 5.338 2.097 10.634 1.00 89.31 100 ILE A N 1
ATOM 763 C CA . ILE A 1 100 ? 4.681 1.227 11.624 1.00 89.31 100 ILE A CA 1
ATOM 764 C C . ILE A 1 100 ? 4.448 1.982 12.934 1.00 89.31 100 ILE A C 1
ATOM 766 O O . ILE A 1 100 ? 3.344 1.949 13.471 1.00 89.31 100 ILE A O 1
ATOM 770 N N . LYS A 1 101 ? 5.452 2.722 13.421 1.00 89.69 101 LYS A N 1
ATOM 771 C CA . LYS A 1 101 ? 5.318 3.530 14.638 1.00 89.69 101 LYS A CA 1
ATOM 772 C C . LYS A 1 101 ? 4.188 4.555 14.528 1.00 89.69 101 LYS A C 1
ATOM 774 O O . LYS A 1 101 ? 3.461 4.732 15.495 1.00 89.69 101 LYS A O 1
ATOM 779 N N . GLN A 1 102 ? 4.024 5.212 13.379 1.00 87.19 102 GLN A N 1
ATOM 780 C CA . GLN A 1 102 ? 2.920 6.156 13.176 1.00 87.19 102 GLN A CA 1
ATOM 781 C C . GLN A 1 102 ? 1.562 5.452 13.235 1.00 87.19 102 GLN A C 1
ATOM 783 O O . GLN A 1 102 ? 0.679 5.924 13.934 1.00 87.19 102 GLN A O 1
ATOM 788 N N . VAL A 1 103 ? 1.419 4.294 12.583 1.00 86.12 103 VAL A N 1
ATOM 789 C CA . VAL A 1 103 ? 0.158 3.531 12.585 1.00 86.12 103 VAL A CA 1
ATOM 790 C C . VAL A 1 103 ? -0.211 3.027 13.981 1.00 86.12 103 VAL A C 1
ATOM 792 O O . VAL A 1 103 ? -1.384 3.028 14.341 1.00 86.12 103 VAL A O 1
ATOM 795 N N . SER A 1 104 ? 0.775 2.607 14.774 1.00 82.25 104 SER A N 1
ATOM 796 C CA . SER A 1 104 ? 0.546 2.130 16.142 1.00 82.25 104 SER A CA 1
ATOM 797 C C . SER A 1 104 ? 0.191 3.242 17.132 1.00 82.25 104 SER A C 1
ATOM 799 O O . SER A 1 104 ? -0.360 2.937 18.182 1.00 82.25 104 SER A O 1
ATOM 801 N N . LEU A 1 105 ? 0.527 4.499 16.827 1.00 68.25 105 LEU A N 1
ATOM 802 C CA . LEU A 1 105 ? 0.221 5.670 17.662 1.00 68.25 105 LEU A CA 1
ATOM 803 C C . LEU A 1 105 ? -1.096 6.363 17.271 1.00 68.25 105 LEU A C 1
ATOM 805 O O . LEU A 1 105 ? -1.565 7.219 18.010 1.00 68.25 105 LEU A O 1
ATOM 809 N N . ASP A 1 106 ? -1.662 6.013 16.115 1.00 59.59 106 ASP A N 1
ATOM 810 C CA . ASP A 1 106 ? -2.916 6.553 15.565 1.00 59.59 106 ASP A CA 1
ATOM 811 C C . ASP A 1 106 ? -4.164 5.764 16.033 1.00 59.59 106 ASP A C 1
ATOM 813 O O . ASP A 1 106 ? -5.263 5.975 15.513 1.00 59.59 106 ASP A O 1
ATOM 817 N N . ARG A 1 107 ? -3.976 4.810 16.957 1.00 54.62 107 ARG A N 1
ATOM 818 C CA . ARG A 1 107 ? -5.011 3.997 17.616 1.00 54.62 107 ARG A CA 1
ATOM 819 C C . ARG A 1 107 ? -5.197 4.449 19.055 1.00 54.62 107 ARG A C 1
ATOM 821 O O . ARG A 1 107 ? -6.357 4.403 19.509 1.00 54.62 107 ARG A O 1
#

Foldseek 3Di:
DDDDDQAQKEWEKAAQDDPPDDDDDGLDPPDDRIFHFQDDDDDDRSHYYDHDPGHDDRSSVNRVVRRVCVVVVPPDGDIDMDGDPPDDVVVVVVRVVNRVVRVVVVD

Radius of gyration: 15.29 Å; chains: 1; bounding box: 47×22×42 Å

Sequence (107 aa):
MRGGSPGDFFLLRADSLRGCAGTSPPIRHNGPRFLPTTLEIKLRPQVGRSNNAGDYVCNYSMYVILDNIGRKALEVKFGFIHIPHDSNPHKATEIVAGAIKQVSLDR

pLDDT: mean 75.13, std 17.16, range [28.88, 95.12]

Secondary structure (DSSP, 8-state):
--PPPS--EEEPPEE-SPPSSS-PPPSSTTS-SEE------PPPTTEEE-S---SSHHHHHHHHHHHHHHHTT-------EE--TTS-HHHHHHHHHHHHHHHHH--